Protein AF-A0A271LBM9-F1 (afdb_monomer)

Nearest PDB structures (foldseek):
  6d0f-assembly1_A  TM=6.528E-01  e=7.154E+00  Homo sapiens
  5tm1-assembly1_B  TM=5.763E-01  e=9.306E+00  Homo sapiens

Secondary structure (DSSP, 8-state):
--HHHHHHHHHHTS-HHHHHHHHHHHHHHHHHHHHHTT--HHHHHHHHHHHHHHHHHHHHHHHHHHHHHS--

Mean predicted aligned error: 10.65 Å

Solvent-accessible surface area (backbone atoms only — not comparable to full-atom values): 4113 Å² total; per-residue (Å²): 134,64,68,66,63,58,56,53,54,58,35,79,76,31,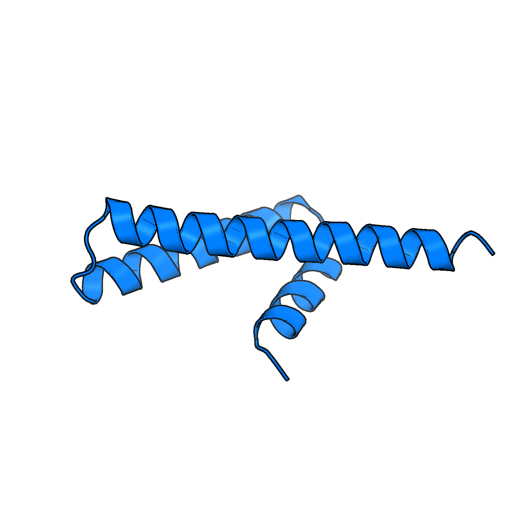64,74,67,60,34,48,54,50,48,57,53,51,51,52,52,51,43,52,53,34,48,76,70,69,42,55,68,71,59,35,53,48,53,51,49,51,52,49,51,51,52,53,49,52,52,51,52,51,54,52,51,57,52,65,66,70,75,113

InterPro domains:
  IPR045720 Protein of unknown function DUF6074 [PF19551] (2-67)

pLDDT: mean 71.54, std 13.11, range [41.03, 88.81]

Foldseek 3Di:
DDPLVVLLVVLVVDPDVRNVVVLVVVLVVQLVVCVVVVHDNVVSCVVSVVVVVVSVVVNVVVVVVVVVVVVD

Sequence (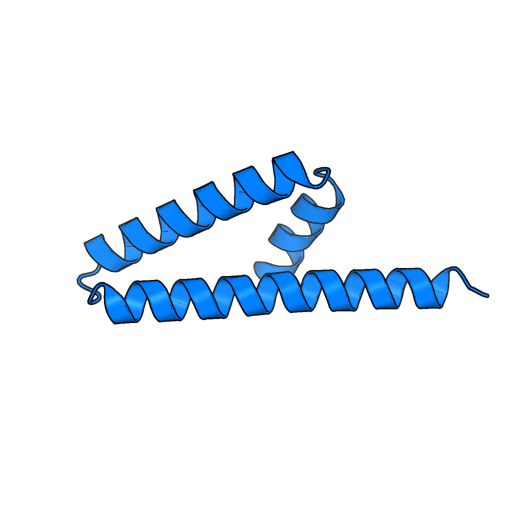72 aa):
MSTVKKSARILETKNGEDANAFWRSTAKRILVQLFESGIAPGLAEQEVGTLLHAVLGDIAARSAATRATNDC

Structure (mmCIF, N/CA/C/O backbone):
data_AF-A0A271LBM9-F1
#
_entry.id   AF-A0A271LBM9-F1
#
loop_
_atom_site.group_PDB
_atom_site.id
_atom_site.type_symbol
_atom_site.label_atom_id
_atom_site.label_alt_id
_atom_site.label_comp_id
_atom_site.label_asym_id
_atom_site.label_entity_id
_atom_site.label_seq_id
_atom_site.pdbx_PDB_ins_code
_atom_site.Cartn_x
_atom_site.Cartn_y
_atom_site.Cartn_z
_atom_site.occupancy
_atom_site.B_iso_or_equiv
_atom_site.auth_seq_id
_atom_site.auth_comp_id
_atom_site.auth_asym_id
_atom_site.auth_atom_id
_atom_site.pdbx_PDB_model_num
ATOM 1 N N . MET A 1 1 ? -6.928 12.510 -15.833 1.00 46.12 1 MET A N 1
ATOM 2 C CA . MET A 1 1 ? -5.658 11.768 -15.636 1.00 46.12 1 MET A CA 1
ATOM 3 C C . MET A 1 1 ? -5.719 11.072 -14.288 1.00 46.12 1 MET A C 1
ATOM 5 O O . MET A 1 1 ? -5.621 11.746 -13.273 1.00 46.12 1 MET A O 1
ATOM 9 N N . SER A 1 2 ? -5.965 9.761 -14.272 1.00 49.66 2 SER A N 1
ATOM 10 C CA . SER A 1 2 ? -6.159 8.992 -13.036 1.00 49.66 2 SER A CA 1
ATOM 11 C C . SER A 1 2 ? -4.874 8.942 -12.205 1.00 49.66 2 SER A C 1
ATOM 13 O O . SER A 1 2 ? -3.798 8.676 -12.743 1.00 49.66 2 SER A O 1
ATOM 15 N N . THR A 1 3 ? -4.996 9.193 -10.901 1.00 58.12 3 THR A N 1
ATOM 16 C CA . THR A 1 3 ? -3.920 9.288 -9.895 1.00 58.12 3 THR A CA 1
ATOM 17 C C . THR A 1 3 ? -2.892 8.153 -9.988 1.00 58.12 3 THR A C 1
ATOM 19 O O . THR A 1 3 ? -1.695 8.390 -9.845 1.00 58.12 3 THR A O 1
ATOM 22 N N . VAL A 1 4 ? -3.342 6.951 -10.355 1.00 58.25 4 VAL A N 1
ATOM 23 C CA . VAL A 1 4 ? -2.523 5.740 -10.533 1.00 58.25 4 VAL A CA 1
ATOM 24 C C . VAL A 1 4 ? -1.391 5.923 -11.554 1.00 58.25 4 VAL A C 1
ATOM 26 O O . VAL A 1 4 ? -0.239 5.624 -11.247 1.00 58.25 4 VAL A O 1
ATOM 29 N N . LYS A 1 5 ? -1.669 6.505 -12.733 1.00 58.03 5 LYS A N 1
ATOM 30 C CA . LYS A 1 5 ? -0.641 6.726 -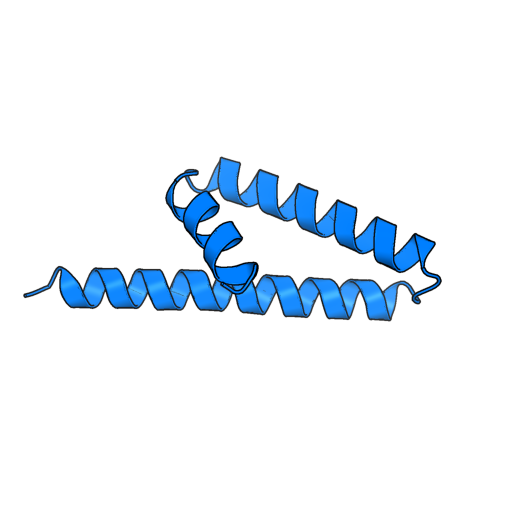13.775 1.00 58.03 5 LYS A CA 1
ATOM 31 C C . LYS A 1 5 ? 0.458 7.682 -13.311 1.00 58.03 5 LYS A C 1
ATOM 33 O O . LYS A 1 5 ? 1.612 7.541 -13.703 1.00 58.03 5 LYS A O 1
ATOM 38 N N . LYS A 1 6 ? 0.106 8.666 -12.478 1.00 63.25 6 LYS A N 1
ATOM 39 C CA . LYS A 1 6 ? 1.057 9.662 -11.971 1.00 63.25 6 LYS A CA 1
ATOM 40 C C . LYS A 1 6 ? 1.985 9.043 -10.925 1.00 63.25 6 LYS A C 1
ATOM 42 O O . LYS A 1 6 ? 3.194 9.236 -11.011 1.00 63.25 6 LYS A O 1
ATOM 47 N N . SER A 1 7 ? 1.438 8.245 -10.007 1.00 61.72 7 SER A N 1
ATOM 48 C CA . SER A 1 7 ? 2.217 7.518 -8.998 1.00 61.72 7 SER A CA 1
ATOM 49 C C . SER A 1 7 ? 3.173 6.510 -9.628 1.00 61.72 7 SER A C 1
ATOM 51 O O . SER A 1 7 ? 4.320 6.388 -9.211 1.00 61.72 7 SER A O 1
ATOM 53 N N . ALA A 1 8 ? 2.732 5.826 -10.681 1.00 62.03 8 ALA A N 1
ATOM 54 C CA . ALA A 1 8 ? 3.551 4.804 -11.301 1.00 62.03 8 ALA A CA 1
ATOM 55 C C . ALA A 1 8 ? 4.693 5.363 -12.174 1.00 62.03 8 ALA A C 1
ATOM 57 O O . ALA A 1 8 ? 5.743 4.734 -12.257 1.00 62.03 8 ALA A O 1
ATOM 58 N N . ARG A 1 9 ? 4.539 6.567 -12.746 1.00 61.84 9 ARG A N 1
ATOM 59 C CA . ARG A 1 9 ? 5.620 7.292 -13.443 1.00 61.84 9 ARG A CA 1
ATOM 60 C C . ARG A 1 9 ? 6.700 7.811 -12.483 1.00 61.84 9 ARG A C 1
ATOM 62 O O . ARG A 1 9 ? 7.879 7.815 -12.823 1.00 61.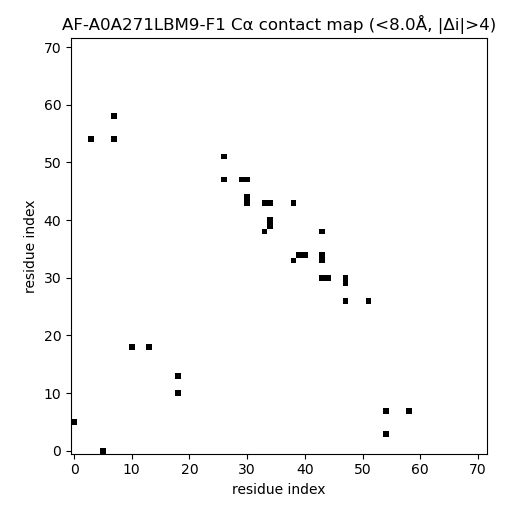84 9 ARG A O 1
ATOM 69 N N . ILE A 1 10 ? 6.304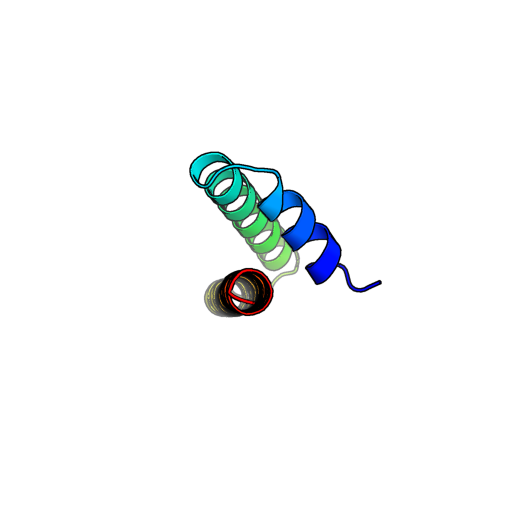 8.228 -11.275 1.00 64.12 10 ILE A N 1
ATOM 70 C CA . ILE A 1 10 ? 7.245 8.572 -10.189 1.00 64.12 10 ILE A CA 1
ATOM 71 C C . ILE A 1 10 ? 8.049 7.333 -9.766 1.00 64.12 10 ILE A C 1
ATOM 73 O O . ILE A 1 10 ? 9.204 7.449 -9.364 1.00 64.12 10 ILE A O 1
ATOM 77 N N . LEU A 1 11 ? 7.463 6.142 -9.896 1.00 59.00 11 LEU A N 1
ATOM 78 C CA . LEU A 1 11 ? 8.172 4.899 -9.625 1.00 59.00 11 LEU A CA 1
ATOM 79 C C . LEU A 1 11 ? 9.176 4.502 -10.687 1.00 59.00 11 LEU A C 1
ATOM 81 O O . LEU A 1 11 ? 10.252 4.045 -10.341 1.00 59.00 11 LEU A O 1
ATOM 85 N N . GLU A 1 12 ? 8.855 4.701 -11.960 1.00 57.28 12 GLU A N 1
ATOM 86 C CA . GLU A 1 12 ? 9.809 4.449 -13.049 1.00 57.28 12 GLU A CA 1
ATOM 87 C C . GLU A 1 12 ? 11.071 5.316 -12.933 1.00 57.28 12 GLU A C 1
ATOM 89 O O . GLU A 1 12 ? 12.113 4.967 -13.473 1.00 57.28 12 GLU A O 1
ATOM 94 N N . THR A 1 13 ? 10.992 6.436 -12.209 1.00 59.41 13 THR A N 1
ATOM 95 C CA . THR A 1 13 ? 12.110 7.361 -11.982 1.00 59.41 13 THR A CA 1
ATOM 96 C C . THR A 1 13 ? 12.855 7.124 -10.664 1.00 59.41 13 THR A C 1
ATOM 98 O O . THR A 1 13 ? 13.913 7.717 -10.460 1.00 59.41 13 THR A O 1
ATOM 101 N N . LYS A 1 14 ? 12.354 6.252 -9.777 1.00 57.38 14 LYS A N 1
ATOM 102 C CA . LYS A 1 14 ? 12.994 5.893 -8.503 1.00 57.38 14 LYS A CA 1
ATOM 103 C C . LYS A 1 14 ? 13.439 4.435 -8.554 1.00 57.38 14 LYS A C 1
ATOM 105 O O . LYS A 1 14 ? 12.623 3.532 -8.682 1.00 57.38 14 LYS A O 1
ATOM 110 N N . ASN A 1 15 ? 14.744 4.205 -8.455 1.00 58.38 15 ASN A N 1
ATOM 111 C CA . ASN A 1 15 ? 15.307 2.859 -8.516 1.00 58.38 15 ASN A CA 1
ATOM 112 C C . ASN A 1 15 ? 14.801 1.994 -7.338 1.00 58.38 15 ASN A C 1
ATOM 114 O O . ASN A 1 15 ? 14.454 2.527 -6.284 1.00 58.38 15 ASN A O 1
ATOM 118 N N . GLY A 1 16 ? 14.733 0.672 -7.527 1.00 60.50 16 GLY A N 1
ATOM 119 C CA . GLY A 1 16 ? 13.870 -0.267 -6.782 1.00 60.50 16 GLY A CA 1
ATOM 120 C C . GLY A 1 16 ? 13.763 -0.134 -5.251 1.00 60.50 16 GLY A C 1
ATOM 121 O O . GLY A 1 16 ? 12.681 -0.363 -4.710 1.00 60.50 16 GLY A O 1
ATOM 122 N N . GLU A 1 17 ? 14.818 0.271 -4.540 1.00 63.22 17 GLU A N 1
ATOM 123 C CA . GLU A 1 17 ? 14.782 0.444 -3.077 1.00 63.22 17 GLU A CA 1
ATOM 124 C C . GLU A 1 17 ? 14.044 1.728 -2.643 1.00 63.22 17 GLU A C 1
ATOM 126 O O . GLU A 1 17 ? 13.178 1.685 -1.764 1.00 63.22 17 GLU A O 1
ATOM 131 N N . ASP A 1 18 ? 14.278 2.845 -3.338 1.00 68.00 18 ASP A N 1
ATOM 132 C CA . ASP A 1 18 ? 13.608 4.130 -3.093 1.00 68.00 18 ASP A CA 1
ATOM 133 C C . ASP A 1 18 ? 12.120 4.079 -3.445 1.00 68.00 18 ASP A C 1
ATOM 135 O O . ASP A 1 18 ? 11.275 4.674 -2.768 1.00 68.00 18 ASP A O 1
ATOM 139 N N . ALA A 1 19 ? 11.789 3.355 -4.514 1.00 69.44 19 ALA A N 1
ATOM 140 C CA . ALA A 1 19 ? 10.414 3.083 -4.910 1.00 69.44 19 ALA A CA 1
ATOM 141 C C . ALA A 1 19 ? 9.675 2.263 -3.841 1.00 69.44 19 ALA A C 1
ATOM 143 O O . ALA A 1 19 ? 8.531 2.572 -3.492 1.00 69.44 19 ALA A O 1
ATOM 144 N N . ASN A 1 20 ? 10.340 1.250 -3.280 1.00 68.81 20 ASN A N 1
ATOM 145 C CA . ASN A 1 20 ? 9.777 0.418 -2.224 1.00 68.81 20 ASN A CA 1
ATOM 146 C C . ASN A 1 20 ? 9.563 1.217 -0.925 1.00 68.81 20 ASN A C 1
ATOM 148 O O . ASN A 1 20 ? 8.489 1.153 -0.324 1.00 68.81 20 ASN A O 1
ATOM 152 N N . ALA A 1 21 ? 10.540 2.032 -0.516 1.00 76.94 21 ALA A N 1
ATOM 153 C CA . ALA A 1 21 ? 10.418 2.906 0.652 1.00 76.94 21 ALA A CA 1
ATOM 154 C C . ALA A 1 21 ? 9.265 3.916 0.502 1.00 76.94 21 ALA A C 1
ATOM 156 O O . ALA A 1 21 ? 8.470 4.106 1.431 1.00 76.94 21 ALA A O 1
ATOM 157 N N . PHE A 1 22 ? 9.120 4.511 -0.687 1.00 79.62 22 PHE A N 1
ATOM 158 C CA . PHE A 1 22 ? 8.024 5.426 -1.002 1.00 79.62 22 PHE A CA 1
ATOM 159 C C . PHE A 1 22 ? 6.648 4.751 -0.891 1.00 79.62 22 PHE A C 1
ATOM 161 O O . PHE A 1 22 ? 5.741 5.304 -0.258 1.00 79.62 22 PHE A O 1
ATOM 168 N N . TRP A 1 23 ? 6.481 3.541 -1.437 1.00 75.31 23 TRP A N 1
ATOM 169 C CA . TRP A 1 23 ? 5.212 2.814 -1.333 1.00 75.31 23 TRP A CA 1
ATOM 170 C C . TRP A 1 23 ? 4.909 2.335 0.075 1.00 75.31 23 TRP A C 1
ATOM 172 O O . TRP A 1 23 ? 3.766 2.462 0.505 1.00 75.31 23 TRP A O 1
ATOM 182 N N . ARG A 1 24 ? 5.906 1.856 0.828 1.00 79.62 24 ARG A N 1
ATOM 183 C CA . ARG A 1 24 ? 5.702 1.483 2.238 1.00 79.62 24 ARG A CA 1
ATOM 184 C C . ARG A 1 24 ? 5.243 2.679 3.069 1.00 79.62 24 ARG A C 1
ATOM 186 O O . ARG A 1 24 ? 4.347 2.531 3.895 1.00 79.62 24 ARG A O 1
ATOM 193 N N . SER A 1 25 ? 5.818 3.860 2.837 1.00 83.50 25 SER A N 1
ATOM 194 C CA . SER A 1 25 ? 5.393 5.098 3.503 1.00 83.50 25 SER A CA 1
ATOM 195 C C . SER A 1 25 ? 3.977 5.516 3.089 1.00 83.50 25 SER A C 1
ATOM 197 O O . SER A 1 25 ? 3.143 5.849 3.931 1.00 83.50 25 SER A O 1
ATOM 199 N N . THR A 1 26 ? 3.664 5.420 1.795 1.00 83.69 26 THR A N 1
ATOM 200 C CA . THR A 1 26 ? 2.335 5.743 1.260 1.00 83.69 26 THR A CA 1
ATOM 201 C C . THR A 1 26 ? 1.258 4.804 1.807 1.00 83.69 26 THR A C 1
ATOM 203 O O . THR A 1 26 ? 0.235 5.280 2.289 1.00 83.69 26 THR A O 1
ATOM 206 N N . ALA A 1 27 ? 1.508 3.493 1.819 1.00 82.69 27 ALA A N 1
ATOM 207 C CA . ALA A 1 27 ? 0.593 2.494 2.368 1.00 82.69 27 ALA A CA 1
ATOM 208 C C . ALA A 1 27 ? 0.322 2.730 3.861 1.00 82.69 27 ALA A C 1
ATOM 210 O O . ALA A 1 27 ? -0.830 2.713 4.282 1.00 82.69 27 ALA A O 1
ATOM 211 N N . LYS A 1 28 ? 1.362 3.044 4.650 1.00 84.56 28 LYS A N 1
ATOM 212 C CA . LYS A 1 28 ? 1.198 3.411 6.066 1.00 84.56 28 LYS A CA 1
ATOM 213 C C . LYS A 1 28 ? 0.314 4.644 6.249 1.00 84.56 28 LYS A C 1
ATOM 215 O O . LYS A 1 28 ? -0.544 4.635 7.121 1.00 84.56 28 LYS A O 1
ATOM 220 N N . ARG A 1 29 ? 0.498 5.690 5.436 1.00 86.31 29 ARG A N 1
ATOM 221 C CA . ARG A 1 29 ? -0.339 6.902 5.511 1.00 86.31 29 ARG A CA 1
ATOM 222 C C . ARG A 1 29 ? -1.798 6.608 5.181 1.00 86.31 29 ARG A C 1
ATOM 224 O O . ARG A 1 29 ? -2.669 7.103 5.881 1.00 86.31 29 ARG A O 1
ATOM 231 N N . ILE A 1 30 ? -2.054 5.795 4.156 1.00 83.75 30 ILE A N 1
ATOM 232 C CA . ILE A 1 30 ? -3.420 5.407 3.787 1.00 83.75 30 ILE A CA 1
ATOM 233 C C . ILE A 1 30 ? -4.057 4.591 4.916 1.00 83.75 30 ILE A C 1
ATOM 235 O O . ILE A 1 30 ? -5.168 4.906 5.319 1.00 83.75 30 ILE A O 1
ATOM 239 N N . LEU A 1 31 ? -3.343 3.615 5.490 1.00 82.81 31 LEU A N 1
ATOM 240 C CA . LEU A 1 31 ? -3.839 2.848 6.639 1.00 82.81 31 LEU A CA 1
ATOM 241 C C . LEU A 1 31 ? -4.232 3.753 7.808 1.00 82.81 31 LEU A C 1
ATOM 243 O O . LEU A 1 31 ? -5.333 3.621 8.329 1.00 82.81 31 LEU A O 1
ATOM 247 N N . VAL A 1 32 ? -3.368 4.702 8.183 1.00 86.00 32 VAL A N 1
ATOM 248 C CA . VAL A 1 32 ? -3.668 5.676 9.246 1.00 86.00 32 VAL A CA 1
ATOM 249 C C . VAL A 1 32 ? -4.935 6.470 8.926 1.00 86.00 32 VAL A C 1
ATOM 251 O O . VAL A 1 32 ? -5.802 6.584 9.783 1.00 86.00 32 VAL A O 1
ATOM 254 N N . GLN A 1 33 ? -5.096 6.944 7.690 1.00 85.50 33 GLN A N 1
ATOM 255 C CA . GLN A 1 33 ? -6.298 7.683 7.291 1.00 85.50 33 GLN A CA 1
ATOM 256 C C . GLN A 1 33 ? -7.571 6.829 7.337 1.00 85.50 33 GLN A C 1
ATOM 258 O O . GLN A 1 33 ? -8.624 7.323 7.737 1.00 85.50 33 GLN A O 1
ATOM 263 N N . LEU A 1 34 ? -7.498 5.554 6.949 1.00 81.69 34 LEU A N 1
ATOM 264 C CA . LEU A 1 34 ? -8.640 4.637 7.025 1.00 81.69 34 LEU A CA 1
ATOM 265 C C . LEU A 1 34 ? -9.015 4.362 8.490 1.00 81.69 34 LEU A C 1
ATOM 267 O O . LEU A 1 34 ? -10.196 4.395 8.834 1.00 81.69 34 LEU A O 1
ATOM 271 N N . PHE A 1 35 ? -8.022 4.197 9.368 1.00 79.62 35 PHE A N 1
ATOM 272 C CA . PHE A 1 35 ? -8.242 4.079 10.810 1.00 79.62 35 PHE A CA 1
ATOM 273 C C . PHE A 1 35 ? -8.895 5.321 11.415 1.00 79.62 35 PHE A C 1
ATOM 275 O O . PHE A 1 35 ? -9.875 5.203 12.147 1.00 79.62 35 PHE A O 1
ATOM 282 N N . GLU A 1 36 ? -8.389 6.510 11.085 1.00 87.25 36 GLU A N 1
ATOM 283 C CA . GLU A 1 36 ? -8.964 7.791 11.519 1.00 87.25 36 GLU A CA 1
ATOM 284 C C . GLU A 1 36 ? -10.397 7.986 11.004 1.00 87.25 36 GLU A C 1
ATOM 286 O O . GLU A 1 36 ? -11.214 8.626 11.662 1.00 87.25 36 GLU A O 1
ATOM 291 N N . SER A 1 37 ? -10.726 7.385 9.858 1.00 85.31 37 SER A N 1
ATOM 292 C CA . SER A 1 37 ? -12.072 7.392 9.273 1.00 85.31 37 SER A CA 1
ATOM 293 C C . SER A 1 37 ? -13.022 6.366 9.910 1.00 85.31 37 SER A C 1
ATOM 295 O O . SER A 1 37 ? -14.172 6.253 9.488 1.00 85.31 37 SER A O 1
ATOM 297 N N . GLY A 1 38 ? -12.563 5.608 10.912 1.00 87.56 38 GLY A N 1
ATOM 298 C CA . GLY A 1 38 ? -13.360 4.601 11.616 1.00 87.56 38 GLY A CA 1
ATOM 299 C C . GLY A 1 38 ? -13.482 3.263 10.883 1.00 87.56 38 GLY A C 1
ATOM 300 O O . GLY A 1 38 ? -14.331 2.447 11.242 1.00 87.56 38 GLY A O 1
ATOM 301 N N . ILE A 1 39 ? -12.654 3.016 9.863 1.00 86.56 39 ILE A N 1
ATOM 302 C CA . ILE A 1 39 ? -12.641 1.738 9.149 1.00 86.56 39 ILE A CA 1
ATOM 303 C C . ILE A 1 39 ? -11.951 0.681 10.011 1.00 86.56 39 ILE A C 1
ATOM 305 O O . ILE A 1 39 ? -10.894 0.909 10.601 1.00 86.56 39 ILE A O 1
ATOM 309 N N . ALA A 1 40 ? -12.565 -0.501 10.073 1.00 88.81 40 ALA A N 1
ATOM 310 C CA . ALA A 1 40 ? -12.029 -1.619 10.829 1.00 88.81 40 ALA A CA 1
ATOM 311 C C . ALA A 1 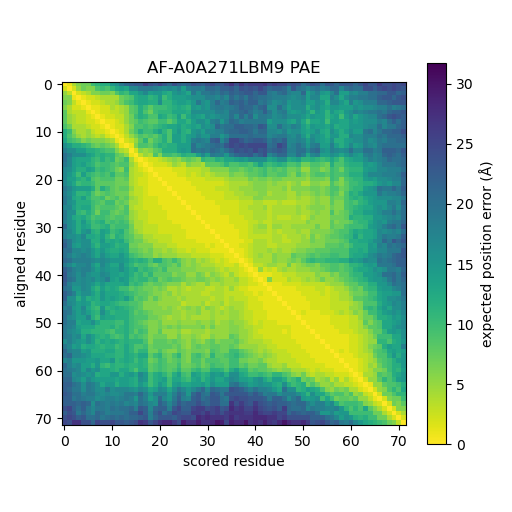40 ? -10.636 -2.028 10.302 1.00 88.81 40 ALA A C 1
ATOM 313 O O . ALA A 1 40 ? -10.458 -2.123 9.085 1.00 88.81 40 ALA A O 1
ATOM 314 N N . PRO A 1 41 ? -9.679 -2.358 11.191 1.00 78.69 41 PRO A N 1
ATOM 315 C CA . PRO A 1 41 ? -8.309 -2.711 10.817 1.00 78.69 41 PRO A CA 1
ATOM 316 C C . PRO A 1 41 ? -8.193 -3.723 9.686 1.00 78.69 41 PRO A C 1
ATOM 318 O O . PRO A 1 41 ? -7.495 -3.475 8.709 1.00 78.69 41 PRO A O 1
ATOM 321 N N . GLY A 1 42 ? -8.937 -4.827 9.778 1.00 83.62 42 GLY A N 1
ATOM 322 C CA . GLY A 1 42 ? -8.883 -5.878 8.764 1.00 83.62 42 GLY A CA 1
ATOM 323 C C . GLY A 1 42 ? -9.384 -5.420 7.393 1.00 83.62 42 GLY A C 1
ATOM 324 O O . GLY A 1 42 ? -8.840 -5.839 6.376 1.00 83.62 42 GLY A O 1
ATOM 325 N N . LEU A 1 43 ? -10.376 -4.522 7.352 1.00 84.31 43 LEU A N 1
ATOM 326 C CA . LEU A 1 43 ? -10.901 -3.985 6.097 1.00 84.31 43 LEU A CA 1
ATOM 327 C C . LEU A 1 43 ? -9.925 -2.975 5.481 1.00 84.31 43 LEU A C 1
ATOM 329 O O . LEU A 1 43 ? -9.659 -3.033 4.284 1.00 84.31 43 LEU A O 1
ATOM 333 N N . ALA A 1 44 ? -9.324 -2.112 6.303 1.00 79.31 44 ALA A N 1
ATOM 334 C CA . ALA A 1 44 ? -8.320 -1.152 5.853 1.00 79.31 44 ALA A CA 1
ATOM 335 C C . ALA A 1 44 ? -7.059 -1.847 5.308 1.00 79.31 44 ALA A C 1
ATOM 337 O O . ALA A 1 44 ? -6.536 -1.469 4.259 1.00 79.31 44 ALA A O 1
ATOM 338 N N . GLU A 1 45 ? -6.586 -2.895 5.986 1.00 83.88 45 GLU A N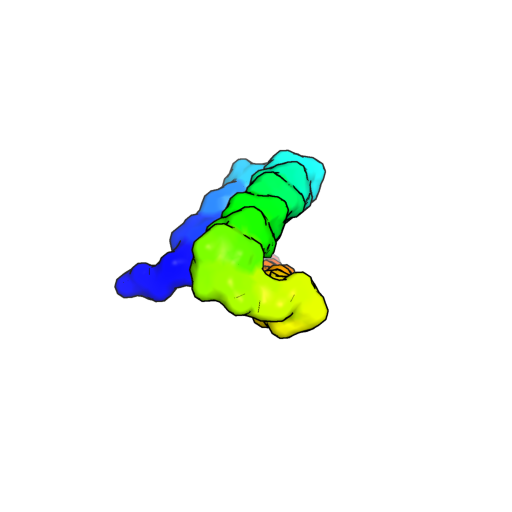 1
ATOM 339 C CA . GLU A 1 45 ? -5.468 -3.723 5.523 1.00 83.88 45 GLU A CA 1
ATOM 340 C C . GLU A 1 45 ? -5.782 -4.425 4.202 1.00 83.88 45 GLU A C 1
ATOM 342 O O . GLU A 1 45 ? -4.936 -4.448 3.303 1.00 83.88 45 GLU A O 1
ATOM 347 N N . GLN A 1 46 ? -7.004 -4.941 4.051 1.00 86.50 46 GLN A N 1
ATOM 348 C CA . GLN A 1 46 ? -7.448 -5.575 2.817 1.00 86.50 46 GLN A CA 1
ATOM 349 C C . GLN A 1 46 ? -7.500 -4.575 1.655 1.00 86.50 46 GLN A C 1
ATOM 351 O O . GLN A 1 46 ? -6.924 -4.844 0.602 1.00 86.50 46 GLN A O 1
ATOM 356 N N . GLU A 1 47 ? -8.122 -3.410 1.842 1.00 83.31 47 GLU A N 1
ATOM 357 C CA . GLU A 1 47 ? -8.220 -2.376 0.805 1.00 83.31 47 GLU A CA 1
ATOM 358 C C . GLU A 1 47 ? -6.841 -1.873 0.365 1.00 83.31 47 GLU A C 1
ATOM 360 O O . GLU A 1 47 ? -6.552 -1.781 -0.833 1.00 83.31 47 GLU A O 1
ATOM 365 N N . VAL A 1 48 ? -5.950 -1.607 1.325 1.00 84.44 48 VAL A N 1
ATOM 366 C CA . VAL A 1 48 ? -4.579 -1.169 1.036 1.00 84.44 48 VAL A CA 1
ATOM 367 C C . VAL A 1 48 ? -3.773 -2.282 0.364 1.00 84.44 48 VAL A C 1
ATOM 369 O O . VAL A 1 48 ? -3.018 -2.008 -0.572 1.00 84.44 48 VAL A O 1
ATOM 372 N N . GLY A 1 49 ? -3.958 -3.537 0.775 1.00 84.12 49 GLY A N 1
ATOM 373 C CA . GLY A 1 49 ? -3.328 -4.701 0.154 1.00 84.12 49 GLY A CA 1
ATOM 374 C C . GLY A 1 49 ? -3.773 -4.917 -1.295 1.00 84.12 49 GLY A C 1
ATOM 375 O O . GLY A 1 49 ? -2.935 -5.152 -2.170 1.00 84.12 49 GLY A O 1
ATOM 376 N N . THR A 1 50 ? -5.072 -4.780 -1.576 1.00 87.19 50 THR A N 1
ATOM 377 C CA . THR A 1 50 ? -5.626 -4.847 -2.935 1.00 87.19 50 THR A CA 1
ATOM 378 C C . THR A 1 50 ? -5.099 -3.708 -3.804 1.00 87.19 50 THR A C 1
ATOM 380 O O . THR A 1 50 ? -4.679 -3.947 -4.938 1.00 87.19 50 THR A O 1
ATOM 383 N N . LEU A 1 51 ? -5.049 -2.484 -3.270 1.00 82.38 51 LEU A N 1
ATOM 384 C CA . LEU A 1 51 ? -4.499 -1.329 -3.979 1.00 82.38 51 LEU A CA 1
ATOM 385 C C . LEU A 1 51 ? -3.016 -1.529 -4.322 1.00 82.38 51 LEU A C 1
ATOM 387 O O . LEU A 1 51 ? -2.607 -1.266 -5.453 1.00 82.38 51 LEU A O 1
ATOM 391 N N . LEU A 1 52 ? -2.213 -2.022 -3.373 1.00 80.88 52 LEU A N 1
ATOM 392 C CA . LEU A 1 52 ? -0.790 -2.275 -3.592 1.00 80.88 52 LEU A CA 1
ATOM 393 C C . LEU A 1 52 ? -0.566 -3.355 -4.658 1.00 80.88 52 LEU A C 1
ATOM 395 O O . LEU A 1 52 ? 0.245 -3.154 -5.561 1.00 80.88 52 LEU A O 1
ATOM 399 N N . HIS A 1 53 ? -1.309 -4.464 -4.600 1.00 81.94 53 HIS A N 1
ATOM 400 C CA . HIS A 1 53 ? -1.238 -5.509 -5.624 1.00 81.94 53 HIS A CA 1
ATOM 401 C C . HIS A 1 53 ? -1.605 -4.984 -7.013 1.00 81.94 53 HIS A C 1
ATOM 403 O O . HIS A 1 53 ? -0.902 -5.284 -7.976 1.00 81.94 53 HIS A O 1
ATOM 409 N N . ALA A 1 54 ? -2.659 -4.171 -7.125 1.00 81.62 54 ALA A N 1
ATOM 410 C CA . ALA A 1 54 ? -3.064 -3.583 -8.398 1.00 81.62 54 ALA A CA 1
ATOM 411 C C . ALA A 1 54 ? -1.979 -2.658 -8.975 1.00 81.62 54 ALA A C 1
ATOM 413 O O . ALA A 1 54 ? -1.683 -2.713 -10.167 1.00 81.62 54 ALA A O 1
ATOM 414 N N . VAL A 1 55 ? -1.343 -1.846 -8.127 1.00 77.12 55 VAL A N 1
ATOM 415 C CA . VAL A 1 55 ? -0.242 -0.959 -8.529 1.00 77.12 55 VAL A CA 1
ATOM 416 C C . VAL A 1 55 ? 0.984 -1.753 -8.983 1.00 77.12 55 VAL A C 1
ATOM 418 O O . VAL A 1 55 ? 1.559 -1.438 -10.024 1.00 77.12 55 VAL A O 1
ATOM 421 N N . LEU A 1 56 ? 1.383 -2.785 -8.233 1.00 75.81 56 LEU A N 1
ATOM 422 C CA . LEU A 1 56 ? 2.505 -3.651 -8.608 1.00 75.81 56 LEU A CA 1
ATOM 423 C C . LEU A 1 56 ? 2.219 -4.406 -9.913 1.00 75.81 56 LEU A C 1
ATOM 425 O O . LEU A 1 56 ? 3.097 -4.492 -10.770 1.00 75.81 56 LEU A O 1
ATOM 429 N N . GLY A 1 57 ? 0.985 -4.885 -10.092 1.00 76.75 57 GLY A N 1
ATOM 430 C CA . GLY A 1 57 ? 0.524 -5.507 -11.331 1.00 76.75 57 GLY A CA 1
ATOM 431 C C . GLY A 1 57 ? 0.585 -4.555 -12.528 1.00 76.75 57 GLY A C 1
ATOM 432 O O . GLY A 1 57 ? 1.113 -4.929 -13.572 1.00 76.75 57 GLY A O 1
ATOM 433 N N . ASP A 1 58 ? 0.128 -3.308 -12.374 1.00 76.50 58 ASP A N 1
ATOM 434 C CA . ASP A 1 58 ? 0.206 -2.281 -13.425 1.00 76.50 58 ASP A CA 1
ATOM 435 C C . ASP A 1 58 ? 1.661 -1.954 -13.799 1.00 76.50 58 ASP A C 1
ATOM 437 O O . ASP A 1 58 ? 2.000 -1.880 -14.978 1.00 76.50 58 ASP A O 1
ATOM 441 N N . ILE A 1 59 ? 2.559 -1.833 -12.815 1.00 72.56 59 ILE A N 1
ATOM 442 C CA . ILE A 1 59 ? 3.994 -1.612 -13.064 1.00 72.56 59 ILE A CA 1
ATOM 443 C C . ILE A 1 59 ? 4.616 -2.797 -13.808 1.00 72.56 59 ILE A C 1
ATOM 445 O O . ILE A 1 59 ? 5.370 -2.588 -14.762 1.00 72.56 59 ILE A O 1
ATOM 449 N N . ALA A 1 60 ? 4.303 -4.029 -13.398 1.00 70.44 60 ALA A N 1
ATOM 450 C CA . ALA A 1 60 ? 4.796 -5.233 -14.059 1.00 70.44 60 ALA A CA 1
ATOM 451 C C . ALA A 1 60 ? 4.288 -5.326 -15.508 1.00 70.44 60 ALA A C 1
ATOM 453 O O . ALA A 1 60 ? 5.077 -5.583 -16.417 1.00 70.44 60 ALA A O 1
ATOM 454 N N . ALA A 1 61 ? 3.005 -5.032 -15.738 1.00 74.62 61 ALA A N 1
ATOM 455 C CA . ALA A 1 61 ? 2.398 -5.010 -17.065 1.00 74.62 61 ALA A CA 1
ATOM 456 C C . ALA A 1 61 ? 3.021 -3.936 -17.970 1.00 74.62 61 ALA A C 1
ATOM 458 O O . ALA A 1 61 ? 3.365 -4.223 -19.116 1.00 74.62 61 ALA A O 1
ATOM 459 N N . ARG A 1 62 ? 3.245 -2.716 -17.461 1.00 68.94 62 ARG A N 1
ATOM 460 C CA . ARG A 1 62 ? 3.938 -1.668 -18.229 1.00 68.94 62 ARG A CA 1
ATOM 461 C C . ARG A 1 62 ? 5.392 -2.016 -18.515 1.00 68.94 62 ARG A C 1
ATOM 463 O O . ARG A 1 62 ? 5.860 -1.779 -19.619 1.00 68.94 62 ARG A O 1
ATOM 470 N N . SER A 1 63 ? 6.097 -2.607 -17.554 1.00 63.38 63 SER A N 1
ATOM 471 C CA . SER A 1 63 ? 7.482 -3.051 -17.751 1.00 63.38 63 SER A CA 1
ATOM 472 C C . SER A 1 63 ? 7.573 -4.139 -18.826 1.00 63.38 63 SER A C 1
ATOM 474 O O . SER A 1 63 ? 8.502 -4.133 -19.634 1.00 63.38 63 SER A O 1
ATOM 476 N N . ALA A 1 64 ? 6.596 -5.051 -18.872 1.00 60.69 64 ALA A N 1
ATOM 477 C CA . ALA A 1 64 ? 6.483 -6.058 -19.923 1.00 60.69 64 ALA A CA 1
ATOM 478 C C . ALA A 1 64 ? 6.164 -5.430 -21.291 1.00 60.69 64 ALA A C 1
ATOM 480 O O . ALA A 1 64 ? 6.780 -5.805 -22.286 1.00 60.69 64 ALA A O 1
ATOM 481 N N . ALA A 1 65 ? 5.276 -4.432 -21.339 1.00 59.03 65 ALA A N 1
ATOM 482 C CA . ALA A 1 65 ? 4.962 -3.700 -22.566 1.00 59.03 65 ALA A CA 1
ATOM 483 C C . ALA A 1 65 ? 6.175 -2.923 -23.114 1.00 59.03 65 ALA A C 1
ATOM 485 O O . ALA A 1 65 ? 6.448 -2.991 -24.307 1.00 59.03 65 ALA A O 1
ATOM 486 N N . THR A 1 66 ? 6.951 -2.261 -22.248 1.00 52.72 66 THR A N 1
ATOM 487 C CA . THR A 1 66 ? 8.191 -1.561 -22.630 1.00 52.72 66 THR A CA 1
ATOM 488 C C . THR A 1 66 ? 9.269 -2.521 -23.146 1.00 52.72 66 THR A C 1
ATOM 490 O O . THR A 1 66 ? 10.032 -2.168 -24.042 1.00 52.72 66 THR A O 1
ATOM 493 N N . ARG A 1 67 ? 9.339 -3.753 -22.617 1.00 53.06 67 ARG A N 1
ATOM 494 C 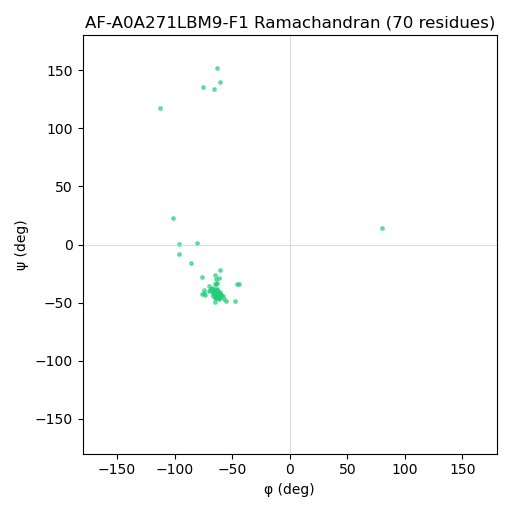CA . ARG A 1 67 ? 10.234 -4.794 -23.157 1.00 53.06 67 ARG A CA 1
ATOM 495 C C . ARG A 1 67 ? 9.778 -5.295 -24.525 1.00 53.06 67 ARG A C 1
ATOM 497 O O . ARG A 1 67 ? 10.621 -5.453 -25.394 1.00 53.06 67 ARG A O 1
ATOM 504 N N . ALA A 1 68 ? 8.475 -5.475 -24.735 1.00 53.7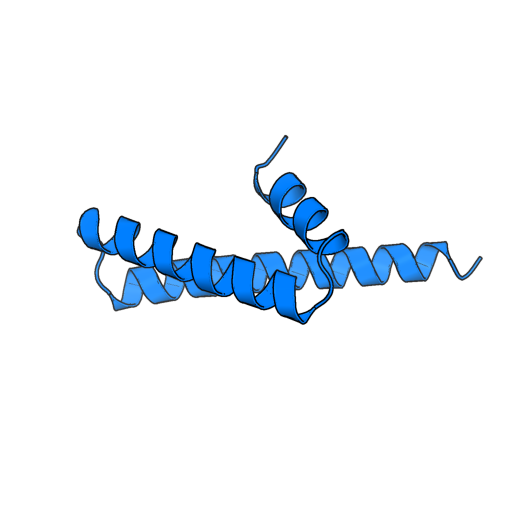2 68 ALA A N 1
ATOM 505 C CA . ALA A 1 68 ? 7.931 -5.911 -26.022 1.00 53.72 68 ALA A CA 1
ATOM 506 C C . ALA A 1 68 ? 8.147 -4.885 -27.153 1.00 53.72 68 ALA A C 1
ATOM 508 O O . ALA A 1 68 ? 8.227 -5.271 -28.312 1.00 53.72 68 ALA A O 1
ATOM 509 N N . THR A 1 69 ? 8.268 -3.591 -26.839 1.00 49.66 69 THR A N 1
ATOM 510 C CA . THR A 1 69 ? 8.564 -2.542 -27.833 1.00 49.66 69 THR A CA 1
ATOM 511 C C . THR A 1 69 ? 10.053 -2.343 -28.127 1.00 49.66 69 THR A C 1
ATOM 513 O O . THR A 1 69 ? 10.371 -1.711 -29.125 1.00 49.66 69 THR A O 1
ATOM 516 N N . ASN A 1 70 ? 10.957 -2.848 -27.278 1.00 47.84 70 ASN A N 1
ATOM 517 C CA . ASN A 1 70 ? 12.414 -2.754 -27.476 1.00 47.84 70 ASN A CA 1
ATOM 518 C C . ASN A 1 70 ? 13.020 -4.012 -28.132 1.00 47.84 70 ASN A C 1
ATOM 520 O O . ASN A 1 70 ? 14.232 -4.067 -28.315 1.00 47.84 70 ASN A O 1
ATOM 524 N N . ASP A 1 71 ? 12.190 -5.008 -28.455 1.00 43.34 71 ASP A N 1
ATOM 525 C CA . ASP A 1 71 ? 12.571 -6.265 -29.120 1.00 43.34 71 ASP A CA 1
ATOM 526 C C . ASP A 1 71 ? 12.216 -6.258 -30.629 1.00 43.34 71 ASP A C 1
ATOM 528 O O . ASP A 1 71 ? 12.034 -7.305 -31.242 1.00 43.34 71 ASP A O 1
ATOM 532 N N . CYS A 1 72 ? 12.078 -5.074 -31.241 1.00 41.03 72 CYS A N 1
ATOM 533 C CA . CYS A 1 72 ? 11.887 -4.880 -32.687 1.00 41.03 72 CYS A CA 1
ATOM 534 C C . CYS A 1 72 ? 12.936 -3.927 -33.259 1.00 41.03 72 CYS A C 1
ATOM 536 O O . CYS A 1 72 ? 13.207 -2.894 -32.606 1.00 41.03 72 CYS A O 1
#

Radius of gyration: 14.49 Å; Cα contacts (8 Å, |Δi|>4): 18; chains: 1; bounding box: 29×18×44 Å

Organism: NCBI:txid241416